Protein AF-Q58023-F1 (afdb_monomer)

Mean predicted aligned error: 2.68 Å

InterPro domains:
  IPR043941 EMC6-arch [PF19094] (4-85)

Foldseek 3Di:
DDLLQVQLVLLLVLLLVLLLVLLCQLPVPPPPCSVVSSVVSLVVSLVVSVVVSCVVQPVPNDDPVSCVVSRVVSNNVNSPVNNVCNNVVVD

Structure (mmCIF, N/CA/C/O backbone):
data_AF-Q58023-F1
#
_entry.id   AF-Q58023-F1
#
loop_
_atom_site.group_PDB
_atom_site.id
_atom_site.type_symbol
_atom_site.label_atom_id
_atom_site.label_alt_id
_atom_site.label_comp_id
_atom_site.label_asym_id
_atom_site.label_entity_id
_atom_site.label_seq_id
_atom_site.pdbx_PDB_ins_code
_atom_site.Cartn_x
_atom_site.Cartn_y
_atom_site.Cartn_z
_atom_site.occupancy
_atom_site.B_iso_or_equiv
_atom_site.auth_seq_id
_atom_site.auth_comp_id
_atom_site.auth_asym_id
_atom_site.auth_atom_id
_atom_site.pdbx_PDB_model_num
ATOM 1 N N . MET A 1 1 ? -20.364 -6.663 3.591 1.00 86.06 1 MET A N 1
ATOM 2 C CA . MET A 1 1 ? -18.932 -6.669 3.945 1.00 86.06 1 MET A CA 1
ATOM 3 C C . MET A 1 1 ? -18.807 -6.310 5.410 1.00 86.06 1 MET A C 1
ATOM 5 O O . MET A 1 1 ? -19.453 -5.354 5.839 1.00 86.06 1 MET A O 1
ATOM 9 N N . ASP A 1 2 ? -18.059 -7.113 6.152 1.00 96.12 2 ASP A N 1
ATOM 10 C CA . ASP A 1 2 ? -17.721 -6.870 7.553 1.00 96.12 2 ASP A CA 1
ATOM 11 C C . ASP A 1 2 ? -16.753 -5.681 7.697 1.00 96.12 2 ASP A C 1
ATOM 13 O O . ASP A 1 2 ? -16.400 -5.013 6.720 1.00 96.12 2 ASP A O 1
ATOM 17 N N . LEU A 1 3 ? -16.380 -5.358 8.935 1.00 96.38 3 LEU A N 1
ATOM 18 C CA . LEU A 1 3 ? -15.518 -4.216 9.220 1.00 96.38 3 LEU A CA 1
ATOM 19 C C . LEU A 1 3 ? -14.107 -4.390 8.633 1.00 96.38 3 LEU A C 1
ATOM 21 O O . LEU A 1 3 ? -13.590 -3.465 8.008 1.00 96.38 3 LEU A O 1
ATOM 25 N N . GLU A 1 4 ? -13.513 -5.576 8.777 1.00 96.75 4 GLU A N 1
ATOM 26 C CA . GLU A 1 4 ? -12.181 -5.874 8.239 1.00 96.75 4 GLU A CA 1
ATOM 27 C C . GLU A 1 4 ? -12.159 -5.799 6.710 1.00 96.75 4 GLU A C 1
ATOM 29 O O . GLU A 1 4 ? -11.247 -5.199 6.142 1.00 96.75 4 GLU A O 1
ATOM 34 N N . GLY A 1 5 ? -13.194 -6.294 6.023 1.00 97.62 5 GLY A N 1
ATOM 35 C CA . GLY A 1 5 ? -13.313 -6.143 4.575 1.00 97.62 5 GLY A CA 1
ATOM 36 C C . GLY A 1 5 ? -13.420 -4.677 4.137 1.00 97.62 5 GLY A C 1
ATOM 37 O O . GLY A 1 5 ? -12.798 -4.282 3.151 1.00 97.62 5 GLY A O 1
ATOM 38 N N . LYS A 1 6 ? -14.152 -3.835 4.884 1.00 97.94 6 LYS A N 1
ATOM 39 C CA . LYS A 1 6 ? -14.219 -2.384 4.615 1.00 97.94 6 LYS A CA 1
ATOM 40 C C . LYS A 1 6 ? -12.862 -1.704 4.802 1.00 97.94 6 LYS A C 1
ATOM 42 O O . LYS A 1 6 ? -12.501 -0.868 3.977 1.00 97.94 6 LYS A O 1
ATOM 47 N N . CYS A 1 7 ? -12.111 -2.072 5.840 1.00 97.94 7 CYS A N 1
ATOM 48 C CA . CYS A 1 7 ? -10.747 -1.584 6.053 1.00 97.94 7 CYS A CA 1
ATOM 49 C C . CYS A 1 7 ? -9.810 -2.022 4.918 1.00 97.94 7 CYS A C 1
ATOM 51 O O . CYS A 1 7 ? -9.145 -1.177 4.320 1.00 97.94 7 CYS A O 1
ATOM 53 N N . CYS A 1 8 ? -9.873 -3.297 4.526 1.00 98.19 8 CYS A N 1
ATOM 54 C CA . CYS A 1 8 ? -9.114 -3.850 3.405 1.00 98.19 8 CYS A CA 1
ATOM 55 C C . CYS A 1 8 ? -9.369 -3.097 2.103 1.00 98.19 8 CYS A C 1
ATOM 57 O O . CYS A 1 8 ? -8.422 -2.738 1.407 1.00 98.19 8 CYS A O 1
ATOM 59 N N . LEU A 1 9 ? -10.628 -2.776 1.802 1.00 98.25 9 LEU A N 1
ATOM 60 C CA . LEU A 1 9 ? -10.971 -2.000 0.614 1.00 98.25 9 LEU A CA 1
ATOM 61 C C . LEU A 1 9 ? -10.362 -0.588 0.640 1.00 98.25 9 LEU A C 1
ATOM 63 O O . LEU A 1 9 ? -9.789 -0.158 -0.359 1.00 98.25 9 LEU A O 1
ATOM 67 N N . ILE A 1 10 ? -10.461 0.126 1.767 1.00 98.31 10 ILE A N 1
ATOM 68 C CA . ILE A 1 10 ? -9.886 1.475 1.917 1.00 98.31 10 ILE A CA 1
ATOM 69 C C . ILE A 1 10 ? -8.371 1.440 1.691 1.00 98.31 10 ILE A C 1
ATOM 71 O O . ILE A 1 10 ? -7.833 2.252 0.936 1.00 98.31 10 ILE A O 1
ATOM 75 N N . HIS A 1 11 ? -7.684 0.477 2.298 1.00 98.62 11 HIS A N 1
ATOM 76 C CA . HIS A 1 11 ? -6.234 0.346 2.193 1.00 98.62 11 HIS A CA 1
ATOM 77 C C . HIS A 1 11 ? -5.776 -0.172 0.836 1.00 98.62 11 HIS A C 1
ATOM 79 O O . HIS A 1 11 ? -4.735 0.265 0.358 1.00 98.62 11 HIS A O 1
ATOM 85 N N . ALA A 1 12 ? -6.559 -1.020 0.170 1.00 98.75 12 ALA A N 1
ATOM 86 C CA . ALA A 1 12 ? -6.309 -1.410 -1.213 1.00 98.75 12 ALA A CA 1
ATOM 87 C C . ALA A 1 12 ? -6.409 -0.202 -2.157 1.00 98.75 12 ALA A C 1
ATOM 89 O O . ALA A 1 12 ? -5.51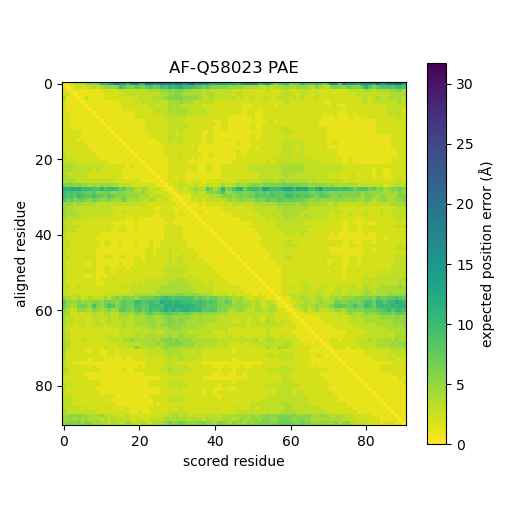7 -0.003 -2.977 1.00 98.75 12 ALA A O 1
ATOM 90 N N . ILE A 1 13 ? -7.428 0.655 -2.006 1.00 98.62 13 ILE A N 1
ATOM 91 C CA . ILE A 1 13 ? -7.547 1.910 -2.773 1.00 98.62 13 ILE A CA 1
ATOM 92 C C . ILE A 1 13 ? -6.339 2.816 -2.512 1.00 98.62 13 ILE A C 1
ATOM 94 O O . ILE A 1 13 ? -5.734 3.329 -3.456 1.00 98.62 13 ILE A O 1
ATOM 98 N N . GLY A 1 14 ? -5.948 2.977 -1.246 1.00 98.75 14 GLY A N 1
ATOM 99 C CA . GLY A 1 14 ? -4.742 3.720 -0.891 1.00 98.75 14 GLY A CA 1
ATOM 100 C C . GLY A 1 14 ? -3.481 3.132 -1.510 1.00 98.75 14 GLY A C 1
ATOM 101 O O . GLY A 1 14 ? -2.657 3.876 -2.040 1.00 98.75 14 GLY A O 1
ATOM 102 N N . GLY A 1 15 ? -3.374 1.804 -1.523 1.00 98.88 15 GLY A N 1
ATOM 103 C CA . GLY A 1 15 ? -2.295 1.072 -2.167 1.00 98.88 15 GLY A CA 1
ATOM 104 C C . GLY A 1 15 ? -2.239 1.330 -3.670 1.00 98.88 15 GLY A C 1
ATOM 105 O O . GLY A 1 15 ? -1.159 1.566 -4.192 1.00 98.88 15 GLY A O 1
ATOM 106 N N . ILE A 1 16 ? -3.376 1.389 -4.372 1.00 98.81 16 ILE A N 1
ATOM 107 C CA . ILE A 1 16 ? -3.406 1.744 -5.803 1.00 98.81 16 ILE A CA 1
ATOM 108 C C . ILE A 1 16 ? -2.843 3.151 -6.017 1.00 98.81 16 ILE A C 1
ATOM 110 O O . ILE A 1 16 ? -1.953 3.345 -6.844 1.00 98.81 16 ILE A O 1
ATOM 114 N N . ILE A 1 17 ? -3.335 4.132 -5.259 1.00 98.62 17 ILE A N 1
ATOM 115 C CA . ILE A 1 17 ? -2.932 5.535 -5.412 1.00 98.62 17 ILE A CA 1
ATOM 116 C C . ILE A 1 17 ? -1.434 5.693 -5.128 1.00 98.62 17 ILE A C 1
ATOM 118 O O . ILE A 1 17 ? -0.691 6.227 -5.952 1.00 98.62 17 ILE A O 1
ATOM 122 N N . PHE A 1 18 ? -0.969 5.203 -3.980 1.00 98.75 18 PHE A N 1
ATOM 123 C CA . PHE A 1 18 ? 0.430 5.335 -3.579 1.00 98.75 18 PHE A CA 1
ATOM 124 C C . PHE A 1 18 ? 1.362 4.438 -4.393 1.00 98.75 18 PHE A C 1
ATOM 126 O O . PHE A 1 18 ? 2.472 4.857 -4.691 1.00 98.75 18 PHE A O 1
ATOM 133 N N . GLY A 1 19 ? 0.927 3.253 -4.815 1.00 98.75 19 GLY A N 1
ATOM 134 C CA . GLY A 1 19 ? 1.688 2.389 -5.716 1.00 98.75 19 GLY A CA 1
ATOM 135 C C . GLY A 1 19 ? 1.920 3.037 -7.077 1.00 98.75 19 GLY A C 1
ATOM 136 O O . GLY A 1 19 ? 3.035 3.022 -7.591 1.00 98.75 19 GLY A O 1
ATOM 137 N N . TYR A 1 20 ? 0.904 3.698 -7.635 1.00 98.56 20 TYR A N 1
ATOM 138 C CA . TYR A 1 20 ? 1.063 4.450 -8.880 1.00 98.56 20 TYR A CA 1
ATOM 139 C C . TYR A 1 20 ? 2.052 5.613 -8.703 1.00 98.56 20 TYR A C 1
ATOM 141 O O . TYR A 1 20 ? 2.942 5.824 -9.529 1.00 98.56 20 TYR A O 1
ATOM 149 N N . LEU A 1 21 ? 1.931 6.350 -7.593 1.00 98.50 21 LEU A N 1
ATOM 150 C CA . LEU A 1 21 ? 2.792 7.495 -7.294 1.00 98.50 21 LEU A CA 1
ATOM 151 C C . LEU A 1 21 ? 4.222 7.103 -6.881 1.00 98.50 21 LEU A C 1
ATOM 153 O O . LEU A 1 21 ? 5.149 7.897 -7.053 1.00 98.50 21 LEU A O 1
ATOM 157 N N . ALA A 1 22 ? 4.426 5.883 -6.382 1.00 98.56 22 ALA A N 1
ATOM 158 C CA . ALA A 1 22 ? 5.719 5.378 -5.927 1.00 98.56 22 ALA A CA 1
ATOM 159 C C . ALA A 1 22 ? 6.780 5.414 -7.027 1.00 98.56 22 ALA A C 1
ATOM 161 O O . ALA A 1 22 ? 7.950 5.667 -6.742 1.00 98.56 22 ALA A O 1
ATOM 162 N N . ASN A 1 23 ? 6.378 5.241 -8.289 1.00 97.88 23 ASN A N 1
ATOM 163 C CA . ASN A 1 23 ? 7.314 5.301 -9.402 1.00 97.88 23 ASN A CA 1
ATOM 164 C C . ASN A 1 23 ? 8.008 6.667 -9.504 1.00 97.88 23 ASN A C 1
ATOM 166 O O . ASN A 1 23 ? 9.209 6.703 -9.735 1.00 97.88 23 ASN A O 1
ATOM 170 N N . TYR A 1 24 ? 7.302 7.777 -9.256 1.00 97.69 24 TYR A N 1
ATOM 171 C CA . TYR A 1 24 ? 7.908 9.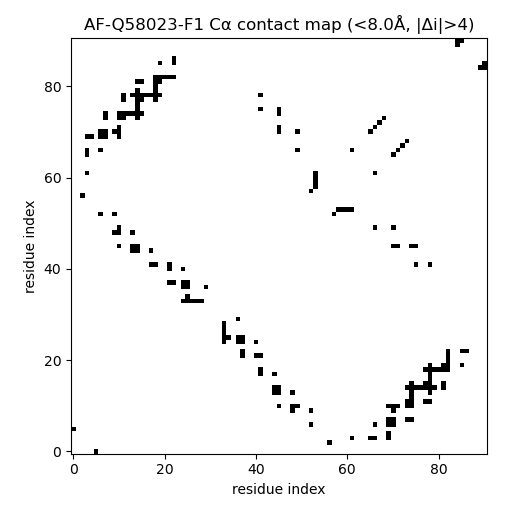115 -9.288 1.00 97.69 24 TYR A CA 1
ATOM 172 C 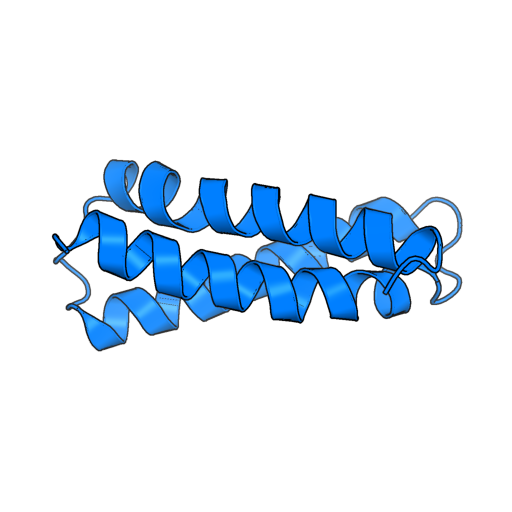C . TYR A 1 24 ? 8.960 9.297 -8.193 1.00 97.69 24 TYR A C 1
ATOM 174 O O . TYR A 1 24 ? 9.987 9.926 -8.433 1.00 97.69 24 TYR A O 1
ATOM 182 N N . VAL A 1 25 ? 8.722 8.726 -7.008 1.00 97.88 25 VAL A N 1
ATOM 183 C CA . VAL A 1 25 ? 9.685 8.745 -5.897 1.00 97.88 25 VAL A CA 1
ATOM 184 C C . VAL A 1 25 ? 10.897 7.883 -6.232 1.00 97.88 25 VAL A C 1
ATOM 186 O O . VAL A 1 25 ? 12.034 8.316 -6.047 1.00 97.88 25 VAL A O 1
ATOM 189 N N . TYR A 1 26 ? 10.670 6.692 -6.784 1.00 97.88 26 TYR A N 1
ATOM 190 C CA . TYR A 1 26 ? 11.744 5.785 -7.170 1.00 97.88 26 TYR A CA 1
ATOM 191 C C . TYR A 1 26 ? 12.626 6.365 -8.280 1.00 97.88 26 TYR A C 1
ATOM 193 O O . TYR A 1 26 ? 13.847 6.244 -8.238 1.00 97.88 26 TYR A O 1
ATOM 201 N N . THR A 1 27 ? 12.035 7.045 -9.262 1.00 96.75 27 THR A N 1
ATOM 202 C CA . THR A 1 27 ? 12.776 7.636 -10.383 1.00 96.75 27 THR A CA 1
ATOM 203 C C . THR A 1 27 ? 13.272 9.057 -10.111 1.00 96.75 27 THR A C 1
ATOM 205 O O . THR A 1 27 ? 13.809 9.687 -11.017 1.00 96.75 27 THR A O 1
ATOM 208 N N . ALA A 1 28 ? 13.140 9.579 -8.886 1.00 95.88 28 ALA A N 1
ATOM 209 C CA . ALA A 1 28 ? 13.550 10.944 -8.527 1.00 95.88 28 ALA A CA 1
ATOM 210 C C . ALA A 1 28 ? 15.079 11.172 -8.502 1.00 95.88 28 ALA A C 1
ATOM 212 O O . ALA A 1 28 ? 15.532 12.256 -8.144 1.00 95.88 28 ALA A O 1
ATOM 213 N N . GLY A 1 29 ? 15.892 10.172 -8.863 1.00 90.88 29 GLY A N 1
ATOM 214 C CA . GLY A 1 29 ? 17.349 10.313 -8.958 1.00 90.88 29 GLY A CA 1
ATOM 215 C C . GLY A 1 29 ? 18.103 10.117 -7.640 1.00 90.88 29 GLY A C 1
ATOM 216 O O . GLY A 1 29 ? 19.212 10.621 -7.492 1.00 90.88 29 GLY A O 1
ATOM 217 N N . LEU A 1 30 ? 17.550 9.356 -6.688 1.00 94.00 30 LEU A N 1
ATOM 218 C CA . LEU A 1 30 ? 18.180 9.076 -5.385 1.00 94.00 30 LEU A CA 1
ATOM 219 C C . LEU A 1 30 ? 19.223 7.939 -5.426 1.00 94.00 30 LEU A C 1
ATOM 221 O O . LEU A 1 30 ? 19.702 7.484 -4.383 1.00 94.00 30 LEU A O 1
ATOM 225 N N . GLY A 1 31 ? 19.577 7.449 -6.620 1.00 95.00 31 GLY A N 1
ATOM 226 C CA . GLY A 1 31 ? 20.559 6.381 -6.810 1.00 95.00 31 GLY A CA 1
ATOM 227 C C . GLY A 1 31 ? 20.206 5.130 -6.002 1.00 95.00 31 GLY A C 1
ATOM 228 O O . GLY A 1 31 ? 19.071 4.652 -6.054 1.00 95.00 31 GLY A O 1
ATOM 229 N N . ILE A 1 32 ? 21.162 4.631 -5.210 1.00 95.56 32 ILE A N 1
ATOM 230 C CA . ILE A 1 32 ? 20.989 3.419 -4.389 1.00 95.56 32 ILE A CA 1
ATOM 231 C C . ILE A 1 32 ? 19.877 3.573 -3.338 1.00 95.56 32 ILE A C 1
ATOM 233 O O . ILE A 1 32 ? 19.292 2.584 -2.902 1.00 95.56 32 ILE A O 1
ATOM 237 N N . PHE A 1 33 ? 19.567 4.809 -2.932 1.00 97.50 33 PHE A N 1
ATOM 238 C CA . PHE A 1 33 ? 18.575 5.100 -1.896 1.00 97.50 33 PHE A CA 1
ATOM 239 C C . PHE A 1 33 ? 17.143 5.176 -2.428 1.00 97.50 33 PHE A C 1
ATOM 241 O O . PHE A 1 33 ? 16.208 5.259 -1.633 1.00 97.50 33 PHE A O 1
ATOM 248 N N . SER A 1 34 ? 16.945 5.099 -3.747 1.00 97.50 34 SER A N 1
ATOM 249 C CA . SER A 1 34 ? 15.622 5.204 -4.379 1.00 97.50 34 SER A CA 1
ATOM 250 C C . SER A 1 34 ? 14.625 4.182 -3.829 1.00 97.50 34 SER A C 1
ATOM 252 O O . SER A 1 34 ? 13.476 4.523 -3.550 1.00 97.50 34 SER A O 1
ATOM 254 N N . GLY A 1 35 ? 15.067 2.941 -3.595 1.00 96.25 35 GLY A N 1
ATOM 255 C CA . GLY A 1 35 ? 14.223 1.895 -3.009 1.00 96.25 35 GLY A CA 1
ATOM 256 C C . GLY A 1 35 ? 13.783 2.224 -1.581 1.00 96.25 35 GLY A C 1
ATOM 257 O O . GLY A 1 35 ? 12.597 2.157 -1.273 1.00 96.25 35 GLY A O 1
ATOM 258 N N . ILE A 1 36 ? 14.717 2.654 -0.726 1.00 97.62 36 ILE A N 1
ATOM 259 C CA . ILE A 1 36 ? 14.426 3.022 0.670 1.00 97.62 36 ILE A CA 1
ATOM 260 C C . ILE A 1 36 ? 13.483 4.228 0.722 1.00 97.62 36 ILE A C 1
ATOM 262 O O . ILE A 1 36 ? 12.490 4.197 1.445 1.00 97.62 36 ILE A O 1
ATOM 266 N N . ALA A 1 37 ? 13.744 5.262 -0.080 1.00 98.19 37 ALA A N 1
ATOM 267 C CA . ALA A 1 37 ? 12.881 6.437 -0.162 1.00 98.19 37 ALA A CA 1
ATOM 268 C C . ALA A 1 37 ? 11.457 6.076 -0.609 1.00 98.19 37 ALA A C 1
ATOM 270 O O . ALA A 1 37 ? 10.482 6.571 -0.045 1.00 98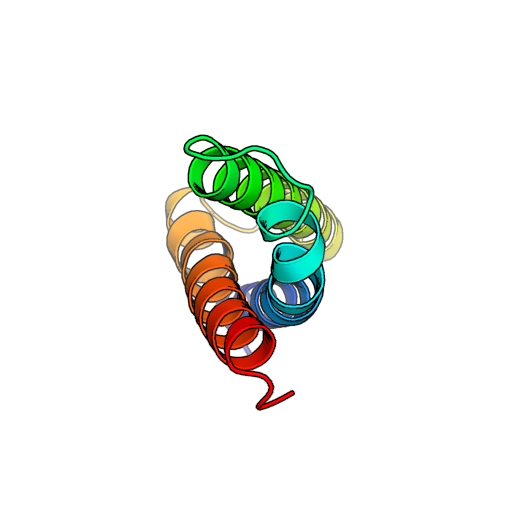.19 37 ALA A O 1
ATOM 271 N N . THR A 1 38 ? 11.333 5.154 -1.564 1.00 98.38 38 THR A N 1
ATOM 272 C CA . THR A 1 38 ? 10.032 4.671 -2.040 1.00 98.38 38 THR A CA 1
ATOM 273 C C . THR A 1 38 ? 9.292 3.878 -0.964 1.00 98.38 38 THR A C 1
ATOM 275 O O . THR A 1 38 ? 8.098 4.084 -0.765 1.00 98.38 38 THR A O 1
ATOM 278 N N . LEU A 1 39 ? 9.985 3.026 -0.204 1.00 98.00 39 LEU A N 1
ATOM 279 C CA . LEU A 1 39 ? 9.378 2.299 0.916 1.00 98.00 39 LEU A CA 1
ATOM 280 C C . LEU A 1 39 ? 8.915 3.236 2.039 1.00 98.00 39 LEU A C 1
ATOM 282 O O . LEU A 1 39 ? 7.828 3.035 2.578 1.00 98.00 39 LEU A O 1
ATOM 286 N N . ILE A 1 40 ? 9.687 4.280 2.360 1.00 98.25 40 ILE A N 1
ATOM 287 C CA . ILE A 1 40 ? 9.277 5.316 3.324 1.00 98.25 40 ILE A CA 1
ATOM 288 C C . ILE A 1 40 ? 8.029 6.049 2.818 1.00 98.25 40 ILE A C 1
ATOM 290 O O . ILE A 1 40 ? 7.079 6.243 3.573 1.00 98.25 40 ILE A O 1
ATOM 294 N N . PHE A 1 41 ? 7.998 6.415 1.537 1.00 98.56 41 PHE A N 1
ATOM 295 C CA . PHE A 1 41 ? 6.832 7.041 0.917 1.00 98.56 41 PHE A CA 1
ATOM 296 C C . PHE A 1 41 ? 5.578 6.156 1.000 1.00 98.56 41 PHE A C 1
ATOM 298 O O . PHE A 1 41 ? 4.515 6.624 1.411 1.00 98.56 41 PHE A O 1
ATOM 305 N N . LEU A 1 42 ? 5.700 4.865 0.678 1.00 98.75 42 LEU A N 1
ATOM 306 C CA . LEU A 1 42 ? 4.599 3.909 0.810 1.00 98.75 42 LEU A CA 1
ATOM 307 C C . LEU A 1 42 ? 4.159 3.747 2.269 1.00 98.75 42 LEU A C 1
ATOM 309 O O . LEU A 1 42 ? 2.963 3.713 2.545 1.00 98.75 42 LEU A O 1
ATOM 313 N N . PHE A 1 43 ? 5.099 3.708 3.215 1.00 98.31 43 PHE A N 1
ATOM 314 C CA . PHE A 1 43 ? 4.784 3.655 4.641 1.00 98.31 43 PHE A CA 1
ATOM 315 C C . PHE A 1 43 ? 3.975 4.874 5.103 1.00 98.31 43 PHE A C 1
ATOM 317 O O . PHE A 1 43 ? 2.971 4.711 5.796 1.00 98.31 43 PHE A O 1
ATOM 324 N N . ILE A 1 44 ? 4.345 6.083 4.668 1.00 98.50 44 ILE A N 1
ATOM 325 C CA . ILE A 1 44 ? 3.564 7.301 4.933 1.00 98.50 44 ILE A CA 1
ATOM 326 C C . ILE A 1 44 ? 2.137 7.148 4.389 1.00 98.50 44 ILE A C 1
ATOM 328 O O . ILE A 1 44 ? 1.176 7.438 5.100 1.00 98.50 44 ILE A O 1
ATOM 332 N N . GLY A 1 45 ? 1.982 6.636 3.166 1.00 98.69 45 GLY A N 1
ATOM 333 C CA . GLY A 1 45 ? 0.669 6.342 2.590 1.00 98.69 45 GLY A CA 1
ATOM 334 C C . GLY A 1 45 ? -0.153 5.358 3.426 1.00 98.69 45 GLY A C 1
ATOM 335 O O . GLY A 1 45 ? -1.324 5.621 3.706 1.00 98.69 45 GLY A O 1
ATOM 336 N N . ALA A 1 46 ? 0.461 4.270 3.896 1.00 98.38 46 ALA A N 1
ATOM 337 C CA . ALA A 1 46 ? -0.201 3.277 4.740 1.00 98.38 46 ALA A CA 1
ATOM 338 C C . ALA A 1 46 ? -0.714 3.890 6.055 1.00 98.38 46 ALA A C 1
ATOM 340 O O . ALA A 1 46 ? -1.825 3.585 6.495 1.00 98.38 46 ALA A O 1
ATOM 341 N N . VAL A 1 47 ? 0.066 4.790 6.663 1.00 97.75 47 VAL A N 1
ATOM 342 C CA . VAL A 1 47 ? -0.315 5.518 7.884 1.00 97.75 47 VAL A CA 1
ATOM 343 C C . VAL A 1 47 ? -1.455 6.501 7.615 1.00 97.75 47 VAL A C 1
ATOM 345 O O . VAL A 1 47 ? -2.417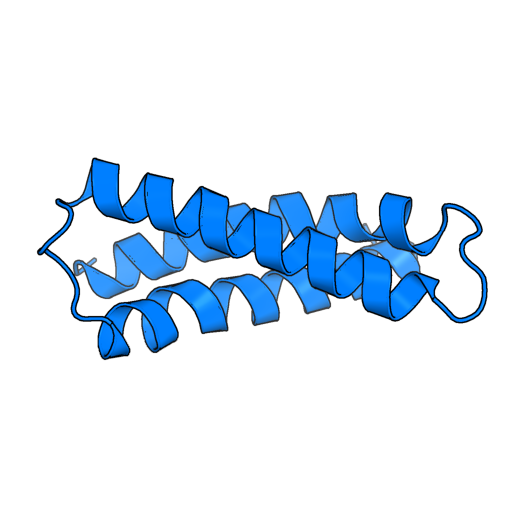 6.537 8.383 1.00 97.75 47 VAL A O 1
ATOM 348 N N . ILE A 1 48 ? -1.405 7.251 6.507 1.00 98.38 48 ILE A N 1
ATOM 349 C CA . ILE A 1 48 ? -2.488 8.164 6.103 1.00 98.38 48 ILE A CA 1
ATOM 350 C C . ILE A 1 48 ? -3.808 7.395 5.975 1.00 98.38 48 ILE A C 1
ATOM 352 O O . ILE A 1 48 ? -4.808 7.777 6.585 1.00 98.38 48 ILE A O 1
ATOM 356 N N . PHE A 1 49 ? -3.811 6.281 5.239 1.00 98.31 49 PHE A N 1
ATOM 357 C CA . PHE A 1 49 ? -5.008 5.450 5.085 1.00 98.31 49 PHE A CA 1
ATOM 358 C C . PHE A 1 49 ? -5.409 4.755 6.391 1.00 98.31 49 PHE A C 1
ATOM 360 O O . PHE A 1 49 ? -6.600 4.597 6.659 1.00 98.31 49 PHE A O 1
ATOM 367 N N . GLY A 1 50 ? -4.448 4.442 7.265 1.00 97.69 50 GLY A N 1
ATOM 368 C CA . GLY A 1 50 ? -4.700 4.019 8.642 1.00 97.69 50 GLY A CA 1
ATOM 369 C C . GLY A 1 50 ? -5.543 5.032 9.415 1.00 97.69 50 GLY A C 1
ATOM 370 O O . GLY A 1 50 ? -6.610 4.677 9.916 1.00 97.69 50 GLY A O 1
ATOM 371 N N . HIS A 1 51 ? -5.143 6.303 9.428 1.00 97.38 51 HIS A N 1
ATOM 372 C CA . HIS A 1 51 ? -5.922 7.368 10.065 1.00 97.38 51 HIS A CA 1
ATOM 373 C C . HIS A 1 51 ? -7.290 7.584 9.413 1.00 97.38 51 HIS A C 1
ATOM 375 O O . HIS A 1 51 ? -8.264 7.827 10.124 1.00 97.38 51 HIS A O 1
ATOM 381 N N . ILE A 1 52 ? -7.396 7.466 8.085 1.00 97.94 52 ILE A N 1
ATOM 382 C CA . ILE A 1 52 ? -8.690 7.538 7.389 1.00 97.94 52 ILE A CA 1
ATOM 383 C C . ILE A 1 52 ? -9.616 6.417 7.874 1.00 97.94 52 ILE A C 1
ATOM 385 O O . ILE A 1 52 ? -10.761 6.687 8.239 1.00 97.94 52 ILE A O 1
ATOM 389 N N . SER A 1 53 ? -9.130 5.175 7.933 1.00 97.38 53 SER A N 1
ATOM 390 C CA . SER A 1 53 ? -9.923 4.038 8.415 1.00 97.38 53 SER A CA 1
ATOM 391 C C . SER A 1 53 ? -10.341 4.191 9.882 1.00 97.38 53 SER A C 1
ATOM 393 O O . SER A 1 53 ? -11.518 4.012 10.190 1.00 97.38 53 SER A O 1
ATOM 395 N N . ALA A 1 54 ? -9.428 4.624 10.762 1.00 96.69 54 ALA A N 1
ATOM 396 C CA . ALA A 1 54 ? -9.717 4.865 12.175 1.00 96.69 54 ALA A CA 1
ATOM 397 C C . ALA A 1 54 ? -10.801 5.938 12.356 1.00 96.69 54 ALA A C 1
ATOM 399 O O . ALA A 1 54 ? -11.752 5.740 13.106 1.00 96.69 54 ALA A O 1
ATOM 400 N N . LYS A 1 55 ? -10.732 7.041 11.601 1.00 97.38 55 LYS A N 1
ATOM 401 C CA . LYS A 1 55 ? -11.762 8.092 11.644 1.00 97.38 55 LYS A CA 1
ATOM 402 C C . LYS A 1 55 ? -13.101 7.654 11.051 1.00 97.38 55 LYS A C 1
ATOM 404 O O . LYS A 1 55 ? -14.141 8.127 11.492 1.00 97.38 55 LYS A O 1
ATOM 409 N N . THR A 1 56 ? -13.083 6.774 10.051 1.00 97.50 56 THR A N 1
ATOM 410 C CA . THR A 1 56 ? -14.302 6.315 9.362 1.00 97.50 56 THR A CA 1
ATOM 411 C C . THR A 1 56 ? -15.071 5.287 10.187 1.00 97.50 56 THR A C 1
ATOM 413 O O . THR A 1 56 ? -16.301 5.290 10.179 1.00 97.50 56 THR A O 1
ATOM 416 N N . PHE A 1 57 ? -14.364 4.394 10.881 1.00 96.44 57 PHE A N 1
ATOM 417 C CA . PHE A 1 57 ? -14.980 3.272 11.594 1.00 96.44 57 PHE A CA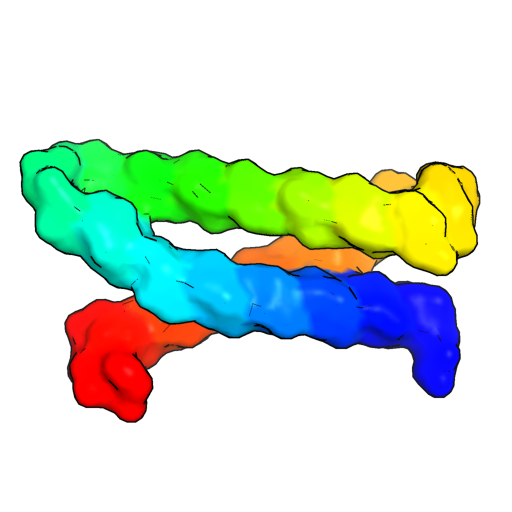 1
ATOM 418 C C . PHE A 1 57 ? -14.978 3.410 13.120 1.00 96.44 57 PHE A C 1
ATOM 420 O O . PHE A 1 57 ? -15.667 2.647 13.792 1.00 96.44 57 PHE A O 1
ATOM 427 N N . GLY A 1 58 ? -14.246 4.386 13.657 1.00 96.62 58 GLY A N 1
ATOM 428 C CA . GLY A 1 58 ? -13.994 4.560 15.085 1.00 96.62 58 GLY A CA 1
ATOM 429 C C . GLY A 1 58 ? -12.597 4.065 15.460 1.00 96.62 58 GLY A C 1
ATOM 430 O O . GLY A 1 58 ? -12.162 3.002 15.013 1.00 96.62 58 GLY A O 1
ATOM 431 N N . GLU A 1 59 ? -11.889 4.832 16.288 1.00 94.25 59 GLU A N 1
ATOM 432 C CA . GLU A 1 59 ? -10.472 4.592 16.611 1.00 94.25 59 GLU A CA 1
ATOM 433 C C . GLU A 1 59 ? -10.238 3.277 17.371 1.00 94.25 59 GLU A C 1
ATOM 435 O O . GLU A 1 59 ? -9.181 2.670 17.235 1.00 94.25 59 GLU A O 1
ATOM 440 N N . GLU A 1 60 ? -11.249 2.791 18.094 1.00 94.81 60 GLU A N 1
ATOM 441 C CA . GLU A 1 60 ? -11.210 1.526 18.842 1.00 94.81 60 GLU A CA 1
ATOM 442 C C . GLU A 1 60 ? -11.868 0.355 18.093 1.00 94.81 60 GLU A C 1
ATOM 444 O O . GLU A 1 60 ? -11.973 -0.752 18.617 1.00 94.81 60 GLU A O 1
ATOM 449 N N . SER A 1 61 ? -12.339 0.576 16.862 1.00 95.75 61 SER A N 1
ATOM 450 C CA . SER A 1 61 ? -13.133 -0.424 16.132 1.00 95.75 61 SER A CA 1
ATOM 451 C C . SER A 1 61 ? -12.327 -1.646 15.678 1.00 95.75 61 SER A C 1
ATOM 453 O O . SER A 1 61 ? -12.895 -2.718 15.471 1.00 95.75 61 SER A O 1
ATOM 455 N N . LEU A 1 62 ? -11.007 -1.497 15.530 1.00 95.19 62 LEU A N 1
ATOM 456 C CA . LEU A 1 62 ? -10.084 -2.543 15.106 1.00 95.19 62 LEU A CA 1
ATOM 457 C C . LEU A 1 62 ? -8.910 -2.627 16.076 1.00 95.19 62 LEU A C 1
ATOM 459 O O . LEU A 1 62 ? -8.252 -1.633 16.375 1.00 95.19 62 LEU A O 1
ATOM 463 N N . THR A 1 63 ? -8.584 -3.841 16.507 1.00 96.06 63 THR A N 1
ATOM 464 C CA . THR A 1 63 ? -7.339 -4.084 17.242 1.00 96.06 63 THR A CA 1
ATOM 465 C C . THR A 1 63 ? -6.124 -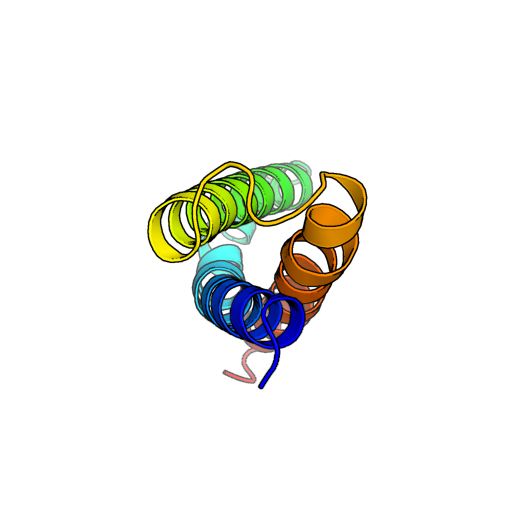3.870 16.336 1.00 96.06 63 THR A C 1
ATOM 467 O O . THR A 1 63 ? -6.198 -4.024 15.115 1.00 96.06 63 THR A O 1
ATOM 470 N N . GLN A 1 64 ? -4.954 -3.614 16.928 1.00 94.06 64 GLN A N 1
ATOM 471 C CA . GLN A 1 64 ? -3.698 -3.481 16.178 1.00 94.06 64 GLN A CA 1
ATOM 472 C C . GLN A 1 64 ? -3.415 -4.701 15.283 1.00 94.06 64 GLN A C 1
ATOM 474 O O . GLN A 1 64 ? -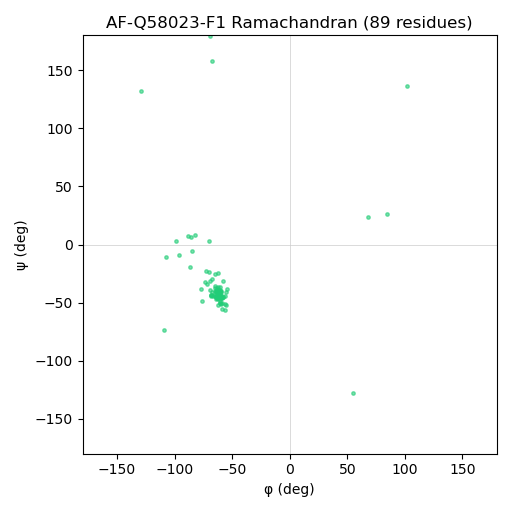2.959 -4.548 14.152 1.00 94.06 64 GLN A O 1
ATOM 479 N N . LYS A 1 65 ? -3.724 -5.916 15.760 1.00 96.50 65 LYS A N 1
ATOM 480 C CA . LYS A 1 65 ? -3.575 -7.150 14.976 1.00 96.50 65 LYS A CA 1
ATOM 481 C C . LYS A 1 65 ? -4.478 -7.143 13.743 1.00 96.50 65 LYS A C 1
ATOM 483 O O . LYS A 1 65 ? -4.015 -7.478 12.655 1.00 96.50 65 LYS A O 1
ATOM 488 N N . GLN A 1 66 ? -5.742 -6.755 13.909 1.00 96.75 66 GLN A N 1
ATOM 489 C CA . GLN A 1 66 ? -6.676 -6.656 12.791 1.00 96.75 66 GLN A CA 1
ATOM 490 C C . GLN A 1 66 ? -6.214 -5.591 11.798 1.00 96.75 66 GLN A C 1
ATOM 492 O O . GLN A 1 66 ? -6.147 -5.884 10.612 1.00 96.75 66 GLN A O 1
ATOM 497 N N . TRP A 1 67 ? -5.798 -4.407 12.255 1.00 95.50 67 TRP A N 1
ATOM 498 C CA . TRP A 1 67 ? -5.298 -3.346 11.372 1.00 95.50 67 TRP A CA 1
ATOM 499 C C . TRP A 1 67 ? -4.035 -3.745 10.593 1.00 95.50 67 TRP A C 1
ATOM 501 O O . TRP A 1 67 ? -3.893 -3.405 9.420 1.00 95.50 67 TRP A O 1
ATOM 511 N N . LEU A 1 68 ? -3.124 -4.517 11.190 1.00 95.69 68 LEU A N 1
ATOM 512 C CA . LEU A 1 68 ? -1.976 -5.060 10.455 1.00 95.69 68 LEU A CA 1
ATOM 513 C C . LEU A 1 68 ? -2.419 -6.022 9.338 1.00 95.69 68 LEU A C 1
ATOM 515 O O . LEU A 1 68 ? -1.858 -5.988 8.243 1.00 95.69 68 LEU A O 1
ATOM 519 N N . GLY A 1 69 ? -3.437 -6.848 9.598 1.00 97.44 69 GLY A N 1
ATOM 520 C CA . GLY A 1 69 ? -3.960 -7.828 8.644 1.00 97.44 69 GLY A CA 1
ATOM 521 C C . GLY A 1 69 ? -4.832 -7.232 7.537 1.00 97.44 69 GLY A C 1
ATOM 522 O O . GLY A 1 69 ? -4.617 -7.529 6.367 1.00 97.44 69 GLY A O 1
ATOM 523 N N . CYS A 1 70 ? -5.803 -6.387 7.885 1.00 96.88 70 CYS A N 1
ATOM 524 C CA . CYS A 1 70 ? -6.741 -5.787 6.934 1.00 96.88 70 CYS A CA 1
ATOM 525 C C . CYS A 1 70 ? -6.330 -4.390 6.458 1.00 96.88 70 CYS A C 1
ATOM 527 O O . CYS A 1 70 ? -6.933 -3.877 5.529 1.00 96.88 70 CYS A O 1
ATOM 529 N N . GLY A 1 71 ? -5.307 -3.775 7.047 1.00 97.75 71 GLY A N 1
ATOM 530 C CA . GLY A 1 71 ? -4.801 -2.471 6.636 1.00 97.75 71 GLY A CA 1
ATOM 531 C C . GLY A 1 71 ? -3.436 -2.574 5.967 1.00 97.75 71 GLY A C 1
ATOM 532 O O . GLY A 1 71 ? -3.310 -2.432 4.750 1.00 97.75 71 GLY A O 1
ATOM 533 N N . VAL A 1 72 ? -2.393 -2.819 6.762 1.00 97.62 72 VAL A N 1
ATOM 534 C CA . VAL A 1 72 ? -0.996 -2.769 6.289 1.00 97.62 72 VAL A CA 1
ATOM 535 C C . VAL A 1 72 ? -0.734 -3.772 5.171 1.00 97.62 72 VAL A C 1
ATOM 537 O O . VAL A 1 72 ? -0.210 -3.394 4.124 1.00 97.62 72 VAL A O 1
ATOM 540 N N . LEU A 1 73 ? -1.113 -5.036 5.367 1.00 97.62 73 LEU A N 1
ATOM 541 C CA . LEU A 1 73 ? -0.870 -6.086 4.380 1.00 97.62 73 LEU A CA 1
ATOM 542 C C . LEU A 1 73 ? -1.509 -5.788 3.006 1.00 97.62 73 LEU A C 1
ATOM 544 O O . LEU A 1 73 ? -0.764 -5.767 2.022 1.00 97.62 73 LEU A O 1
ATOM 548 N N . PRO A 1 74 ? -2.828 -5.529 2.889 1.00 98.19 74 PRO A N 1
ATOM 549 C CA . PRO A 1 74 ? -3.432 -5.232 1.593 1.00 98.19 74 PRO A CA 1
ATOM 550 C C . PRO A 1 74 ? -2.908 -3.932 0.984 1.00 98.19 74 PRO A C 1
ATOM 552 O O . PRO A 1 74 ? -2.703 -3.895 -0.228 1.00 98.19 74 PRO A O 1
ATOM 555 N N . PHE A 1 75 ? -2.618 -2.903 1.793 1.00 98.75 75 PHE A N 1
ATOM 556 C CA . PHE A 1 75 ? -2.007 -1.670 1.290 1.00 98.75 75 PHE A CA 1
ATOM 557 C C . PHE A 1 75 ? -0.694 -1.963 0.562 1.00 98.75 75 PHE A C 1
ATOM 559 O O . PHE A 1 75 ? -0.544 -1.607 -0.605 1.00 98.75 75 PHE A O 1
ATOM 566 N N . PHE A 1 76 ? 0.255 -2.626 1.231 1.00 98.56 76 PHE A N 1
ATOM 567 C CA . PHE A 1 76 ? 1.579 -2.869 0.659 1.00 98.56 76 PHE A CA 1
ATOM 568 C C . PHE A 1 76 ? 1.540 -3.858 -0.499 1.00 98.56 76 PHE A C 1
ATOM 570 O O . PHE A 1 76 ? 2.233 -3.643 -1.490 1.00 98.56 76 PHE A O 1
ATOM 577 N N . LEU A 1 77 ? 0.718 -4.907 -0.410 1.00 98.38 77 LEU A N 1
ATOM 578 C CA . LEU A 1 77 ? 0.570 -5.868 -1.499 1.00 98.38 77 LEU A CA 1
ATOM 579 C C . LEU A 1 77 ? 0.105 -5.168 -2.781 1.00 98.38 77 LEU A C 1
ATOM 581 O O . LEU A 1 77 ? 0.732 -5.311 -3.830 1.00 98.38 77 LEU A O 1
ATOM 585 N N . VAL A 1 78 ? -0.958 -4.368 -2.687 1.00 98.75 78 VAL A N 1
ATOM 586 C CA . VAL A 1 78 ? -1.499 -3.641 -3.838 1.00 98.75 78 VAL A CA 1
ATOM 587 C C . VAL A 1 78 ? -0.529 -2.556 -4.304 1.00 98.75 78 VAL A C 1
ATOM 589 O O . VAL A 1 78 ? -0.272 -2.451 -5.501 1.00 98.75 78 VAL A O 1
ATOM 592 N N . ALA A 1 79 ? 0.066 -1.797 -3.382 1.00 98.81 79 ALA A N 1
ATOM 593 C CA . ALA A 1 79 ? 1.009 -0.737 -3.722 1.00 98.81 79 ALA A CA 1
ATOM 594 C C . ALA A 1 79 ? 2.234 -1.252 -4.474 1.00 98.81 79 ALA A C 1
ATOM 596 O O . ALA A 1 79 ? 2.620 -0.660 -5.478 1.00 98.81 79 ALA A O 1
ATOM 597 N N . ILE A 1 80 ? 2.828 -2.362 -4.031 1.00 98.50 80 ILE A N 1
ATOM 598 C CA . ILE A 1 80 ? 3.998 -2.950 -4.690 1.00 98.50 80 ILE A CA 1
ATOM 599 C C . ILE A 1 80 ? 3.621 -3.472 -6.076 1.00 98.50 80 ILE A C 1
ATOM 601 O O . ILE A 1 80 ? 4.344 -3.204 -7.031 1.00 98.50 80 ILE A O 1
ATOM 605 N N . VAL A 1 81 ? 2.485 -4.164 -6.218 1.00 98.62 81 VAL A N 1
ATOM 606 C CA . VAL A 1 81 ? 2.024 -4.648 -7.529 1.00 98.62 81 VAL A CA 1
ATOM 607 C C . VAL A 1 81 ? 1.820 -3.479 -8.491 1.00 98.62 81 VAL A C 1
ATOM 609 O O . VAL A 1 81 ? 2.377 -3.485 -9.585 1.00 98.62 81 VAL A O 1
ATOM 612 N N . VAL A 1 82 ? 1.079 -2.448 -8.081 1.00 98.75 82 VAL A N 1
ATOM 613 C CA . VAL A 1 82 ? 0.818 -1.270 -8.921 1.00 98.75 82 VAL A CA 1
ATOM 614 C C . VAL A 1 82 ? 2.111 -0.523 -9.246 1.00 98.75 82 VAL A C 1
ATOM 616 O O . VAL A 1 82 ? 2.310 -0.121 -10.390 1.00 98.75 82 VAL A O 1
ATOM 619 N N . TRP A 1 83 ? 3.025 -0.390 -8.286 1.00 98.50 83 TRP A N 1
ATOM 620 C CA . TRP A 1 83 ? 4.325 0.230 -8.522 1.00 98.50 83 TRP A CA 1
ATOM 621 C C . TRP A 1 83 ? 5.153 -0.550 -9.549 1.00 98.50 83 TRP A C 1
ATOM 623 O O . TRP A 1 83 ? 5.659 0.047 -10.496 1.00 98.50 83 TRP A O 1
ATOM 633 N N . VAL A 1 84 ? 5.244 -1.876 -9.425 1.00 97.94 84 VAL A N 1
ATOM 634 C CA . VAL A 1 84 ? 5.961 -2.724 -10.390 1.00 97.94 84 VAL A CA 1
ATOM 635 C C . VAL A 1 84 ? 5.337 -2.615 -11.780 1.00 97.94 84 VAL A C 1
ATOM 637 O O . VAL A 1 84 ? 6.067 -2.467 -12.760 1.00 97.94 84 VAL A O 1
ATOM 640 N N . LEU A 1 85 ? 4.005 -2.634 -11.888 1.00 98.69 85 LEU A N 1
ATOM 641 C CA . LEU A 1 85 ? 3.318 -2.435 -13.167 1.00 98.69 85 LEU A CA 1
ATOM 642 C C . LEU A 1 85 ? 3.651 -1.064 -13.770 1.00 98.69 85 LEU A C 1
ATOM 644 O O . LEU A 1 85 ? 3.954 -0.982 -14.961 1.00 98.69 85 LEU A O 1
ATOM 648 N N . LYS A 1 86 ? 3.660 -0.005 -12.949 1.00 98.25 86 LYS A N 1
ATOM 649 C CA . LYS A 1 86 ? 3.990 1.350 -13.399 1.00 98.25 86 LYS A CA 1
ATOM 650 C C . LYS A 1 86 ? 5.442 1.474 -13.854 1.00 98.25 86 LYS A C 1
ATOM 652 O O . LYS A 1 86 ? 5.709 2.055 -14.901 1.00 98.25 86 LYS A O 1
ATOM 657 N N . PHE A 1 87 ? 6.372 0.899 -13.097 1.00 97.38 87 PHE A N 1
ATOM 658 C CA . PHE A 1 87 ? 7.797 0.891 -13.427 1.00 97.38 87 PHE A CA 1
ATOM 659 C C . PHE A 1 87 ? 8.076 0.178 -14.757 1.00 97.38 87 PHE A C 1
ATOM 661 O O . PHE A 1 87 ? 8.914 0.624 -15.535 1.00 97.38 87 PHE A O 1
ATOM 668 N N . ASN A 1 88 ? 7.332 -0.892 -15.051 1.00 97.44 88 ASN A N 1
ATOM 669 C CA . ASN A 1 88 ? 7.436 -1.637 -16.310 1.00 97.44 88 ASN A CA 1
ATOM 670 C C . ASN A 1 88 ? 6.575 -1.055 -17.450 1.00 97.44 88 ASN A C 1
ATOM 672 O O . ASN A 1 88 ? 6.481 -1.667 -18.512 1.00 97.44 88 ASN A O 1
ATOM 676 N N . GLY A 1 89 ? 5.933 0.103 -17.254 1.00 96.75 89 GLY A N 1
ATOM 677 C CA . GLY A 1 89 ? 5.144 0.777 -18.291 1.00 96.75 89 GLY A CA 1
ATOM 678 C C . GLY A 1 89 ? 3.857 0.052 -18.701 1.00 96.75 89 GLY A C 1
ATOM 679 O O . GLY A 1 89 ? 3.383 0.248 -19.817 1.00 96.75 89 GLY A O 1
ATOM 680 N N . LEU A 1 90 ? 3.298 -0.795 -17.830 1.00 97.88 90 LEU A N 1
ATOM 681 C CA . LEU A 1 90 ? 2.054 -1.533 -18.096 1.00 97.88 90 LEU A CA 1
ATOM 682 C C . LEU A 1 90 ? 0.788 -0.742 -17.732 1.00 97.88 90 LEU A C 1
ATOM 684 O O . LEU A 1 90 ? -0.295 -1.072 -18.214 1.00 97.88 90 LEU A O 1
ATOM 688 N N . ILE A 1 91 ? 0.931 0.285 -16.889 1.00 96.12 91 ILE A N 1
ATOM 689 C CA . ILE A 1 91 ? -0.094 1.267 -16.489 1.00 96.12 91 ILE A CA 1
ATOM 690 C C . ILE A 1 91 ? 0.536 2.656 -16.331 1.00 96.12 91 ILE A C 1
ATOM 692 O O . ILE A 1 91 ? 1.778 2.786 -16.423 1.00 96.12 91 ILE A O 1
#

Radius of gyration: 13.73 Å; Cα contacts (8 Å, |Δi|>4): 107; chains: 1; bounding box: 40×19×37 Å

Nearest PDB structures (foldseek):
  7f4v-assembly1_cL  TM=4.512E-01 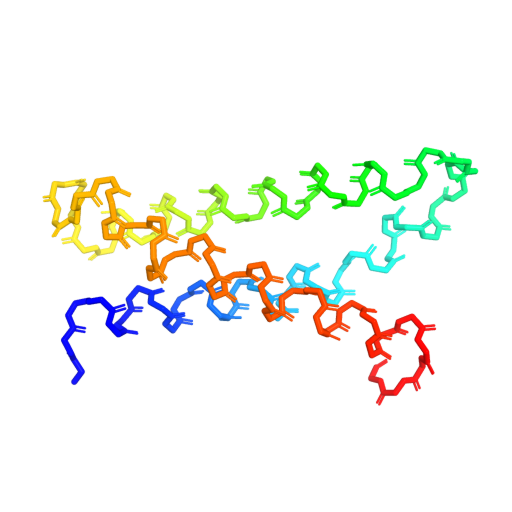 e=1.811E+00  Gloeobacter violaceus PCC 7421
  2n2n-assembly1_A  TM=3.817E-01  e=8.354E+00  Homo sapiens

Secondary structure (DSSP, 8-state):
--HHHHHHHHHHHHHHHHHHHHHHHHTSS-GGGHHHHHHHHHHHHHHHHHHHHHHHH-TTSS-HHHHIIIIIHHHHHHHHHHHHHHHTT--

Sequence (91 aa):
MDLEGKCCLIHAIGGIIFGYLANYVYTAGLGIFSGIATLIFLFIGAVIFGHISAKTFGEESLTQKQWLGCGVLPFFLVAIVVWVLKFNGLI

Organism: Methanocaldococcus jannaschii (strain ATCC 43067 / DSM 2661 / JAL-1 / JCM 10045 / NBRC 100440) (NCBI:txid243232)

pLDDT: mean 97.34, std 1.82, range [86.06, 98.88]

Solvent-accessible surface area (backbone atoms only — not comparable to full-atom values): 4619 Å² total; per-residue (Å²): 127,57,73,57,56,52,38,24,53,55,18,30,54,44,9,43,56,44,7,54,51,32,41,60,53,39,68,65,72,52,68,90,46,12,63,59,55,25,51,52,53,45,50,51,47,49,50,53,43,46,53,51,46,28,71,73,66,40,76,79,68,55,54,72,70,51,41,47,61,26,29,50,47,38,14,52,54,37,14,51,53,37,20,52,37,38,70,70,65,76,96